Protein AF-A0AAW2WI95-F1 (afdb_monomer_lite)

Structure (mmCIF, N/CA/C/O backbone):
data_AF-A0AAW2WI95-F1
#
_entry.id   AF-A0AAW2WI95-F1
#
loop_
_atom_site.group_PDB
_atom_site.id
_atom_site.type_symbol
_atom_site.label_atom_id
_atom_site.label_alt_id
_atom_site.label_comp_id
_atom_site.label_asym_id
_atom_site.label_entity_id
_atom_site.label_seq_id
_atom_site.pdbx_PDB_ins_code
_atom_site.Cartn_x
_atom_site.Cartn_y
_atom_site.Cartn_z
_atom_site.occupancy
_atom_site.B_iso_or_equiv
_atom_site.auth_seq_id
_atom_site.auth_comp_id
_atom_site.auth_asym_id
_atom_site.auth_atom_id
_atom_site.pdbx_PDB_model_num
ATOM 1 N N . MET A 1 1 ? -2.882 -1.668 29.369 1.00 32.38 1 MET A N 1
ATOM 2 C CA . MET A 1 1 ? -1.758 -2.508 28.907 1.00 32.38 1 MET A CA 1
ATOM 3 C C . MET A 1 1 ? -2.355 -3.511 27.935 1.00 32.38 1 MET A C 1
ATOM 5 O O . MET A 1 1 ? -3.294 -4.184 28.330 1.00 32.38 1 MET A O 1
ATOM 9 N N . ILE A 1 2 ? -1.960 -3.497 26.659 1.00 43.50 2 ILE A N 1
ATOM 10 C CA . ILE A 1 2 ? -2.462 -4.462 25.665 1.00 43.50 2 ILE A CA 1
ATOM 11 C C . ILE A 1 2 ? -1.456 -5.607 25.654 1.00 43.50 2 ILE A C 1
ATOM 13 O O . ILE A 1 2 ? -0.292 -5.379 25.341 1.00 43.50 2 ILE A O 1
ATOM 17 N N . GLU A 1 3 ? -1.892 -6.791 26.068 1.00 41.62 3 GLU A N 1
ATOM 18 C CA . GLU A 1 3 ? -1.074 -8.001 26.103 1.00 41.62 3 GLU A CA 1
ATOM 19 C C . GLU A 1 3 ? -0.708 -8.426 24.666 1.00 41.62 3 GLU A C 1
ATOM 21 O O . GLU A 1 3 ? -1.611 -8.684 23.862 1.00 41.62 3 GLU A O 1
ATOM 26 N N . PRO A 1 4 ? 0.585 -8.443 24.288 1.00 52.16 4 PRO A N 1
ATOM 27 C CA . PRO A 1 4 ? 1.002 -8.698 22.921 1.00 52.16 4 PRO A CA 1
ATOM 28 C C . PRO A 1 4 ? 1.594 -10.101 22.825 1.00 52.16 4 PRO A C 1
ATOM 30 O O . PRO A 1 4 ? 2.724 -10.317 23.255 1.00 52.16 4 PRO A O 1
ATOM 33 N N . SER A 1 5 ? 0.881 -11.077 22.268 1.00 53.88 5 SER A N 1
ATOM 34 C CA . SER A 1 5 ? 1.554 -12.363 22.025 1.00 53.88 5 SER A CA 1
ATOM 35 C C . SER A 1 5 ? 1.142 -13.126 20.777 1.00 53.88 5 SER A C 1
ATOM 37 O O . SER A 1 5 ? 2.001 -13.798 20.226 1.00 53.88 5 SER A O 1
ATOM 39 N N . GLN A 1 6 ? -0.077 -12.992 20.244 1.00 52.28 6 GLN A N 1
ATOM 40 C CA . GLN A 1 6 ? -0.472 -13.825 19.090 1.00 52.28 6 GLN A CA 1
ATOM 41 C C . GLN A 1 6 ? -0.973 -13.014 17.884 1.00 52.28 6 GLN A C 1
ATOM 43 O O . GLN A 1 6 ? -0.555 -13.246 16.752 1.00 52.28 6 GLN A O 1
ATOM 48 N N . THR A 1 7 ? -1.799 -11.990 18.104 1.00 54.66 7 THR A N 1
ATOM 49 C CA . THR A 1 7 ? -2.409 -11.198 17.020 1.00 54.66 7 THR A CA 1
ATOM 50 C C . THR A 1 7 ? -1.489 -10.119 16.448 1.00 54.66 7 THR A C 1
ATOM 52 O O . THR A 1 7 ? -1.480 -9.912 15.235 1.00 54.66 7 THR A O 1
ATOM 55 N N . LEU A 1 8 ? -0.661 -9.475 17.279 1.00 54.88 8 LEU A N 1
ATOM 56 C CA . LEU A 1 8 ? 0.290 -8.446 16.828 1.00 54.88 8 LEU A CA 1
ATOM 57 C C . LEU A 1 8 ? 1.360 -9.020 15.899 1.00 54.88 8 LEU A C 1
ATOM 59 O O . LEU A 1 8 ? 1.574 -8.467 14.825 1.00 54.88 8 LEU A O 1
ATOM 63 N N . CYS A 1 9 ? 1.956 -10.163 16.258 1.00 59.47 9 CYS A N 1
ATOM 64 C CA . CYS A 1 9 ? 2.909 -10.833 15.378 1.00 59.47 9 CYS A CA 1
ATOM 65 C C . CYS A 1 9 ? 2.255 -11.193 14.047 1.00 59.47 9 CYS A C 1
ATOM 67 O O . CYS A 1 9 ? 2.836 -10.872 13.026 1.00 59.47 9 CYS A O 1
ATOM 69 N N . SER A 1 10 ? 1.044 -11.766 14.036 1.00 63.94 10 SER A N 1
ATOM 70 C CA . SER A 1 10 ? 0.380 -12.147 12.780 1.00 63.94 10 SER A CA 1
ATOM 71 C C . SER A 1 10 ? 0.085 -10.962 11.853 1.00 63.94 10 SER A C 1
ATOM 73 O O . SER A 1 10 ? 0.309 -11.060 10.653 1.00 63.94 10 SER A O 1
ATOM 75 N N . CYS A 1 11 ? -0.363 -9.822 12.391 1.00 61.75 11 CYS A N 1
ATOM 76 C CA . CYS A 1 11 ? -0.679 -8.651 11.575 1.00 61.75 11 CYS A CA 1
ATOM 77 C C . CYS A 1 11 ? 0.596 -7.994 11.035 1.00 61.75 11 CYS A C 1
ATOM 79 O O . CYS A 1 11 ? 0.669 -7.651 9.857 1.00 61.75 11 CYS A O 1
ATOM 81 N N . THR A 1 12 ? 1.616 -7.842 11.887 1.00 68.31 12 THR A N 1
ATOM 82 C CA . THR A 1 12 ? 2.891 -7.249 11.481 1.00 68.31 12 THR A CA 1
ATOM 83 C C . THR A 1 12 ? 3.643 -8.157 10.513 1.00 68.31 12 THR A C 1
ATOM 85 O O . THR A 1 12 ? 4.197 -7.652 9.543 1.00 68.31 12 THR A O 1
ATOM 88 N N . THR A 1 13 ? 3.636 -9.481 10.710 1.00 70.56 13 THR A N 1
ATOM 89 C CA . THR A 1 13 ? 4.288 -10.414 9.780 1.00 70.56 13 THR A CA 1
ATOM 90 C C . THR A 1 13 ? 3.564 -10.506 8.445 1.00 70.56 13 THR A C 1
ATOM 92 O O . THR A 1 13 ? 4.245 -10.651 7.436 1.00 70.56 13 THR A O 1
ATOM 95 N N . HIS A 1 14 ? 2.234 -10.370 8.399 1.00 66.25 14 HIS A N 1
ATOM 96 C CA . HIS A 1 14 ? 1.501 -10.329 7.131 1.00 66.25 14 HIS A CA 1
ATOM 97 C C . HIS A 1 14 ? 1.881 -9.090 6.313 1.00 66.25 14 HIS A C 1
ATOM 99 O O . HIS A 1 14 ? 2.321 -9.226 5.177 1.00 66.25 14 HIS A O 1
ATOM 105 N N . CYS A 1 15 ? 1.836 -7.898 6.924 1.00 66.88 15 CYS A N 1
ATOM 106 C CA . CYS A 1 15 ? 2.257 -6.668 6.249 1.00 66.88 15 CYS A CA 1
ATOM 107 C C . CYS A 1 15 ? 3.737 -6.706 5.850 1.00 66.88 15 CYS A C 1
ATOM 109 O O . CYS A 1 15 ? 4.087 -6.287 4.754 1.00 66.88 15 CYS A O 1
ATOM 111 N N . LEU A 1 16 ? 4.612 -7.222 6.722 1.00 69.00 16 LEU A N 1
ATOM 112 C CA . LEU A 1 16 ? 6.041 -7.322 6.431 1.00 69.00 16 LEU A CA 1
ATOM 113 C C . LEU A 1 16 ? 6.313 -8.277 5.266 1.00 69.00 16 LEU A C 1
ATOM 115 O O . LEU A 1 16 ? 7.171 -7.992 4.438 1.00 69.00 16 LEU A O 1
ATOM 119 N N . LYS A 1 17 ? 5.590 -9.400 5.198 1.00 67.44 17 LYS A N 1
ATOM 120 C CA . LYS A 1 17 ? 5.702 -10.355 4.098 1.00 67.44 17 LYS A CA 1
ATOM 121 C C . LYS A 1 17 ? 5.237 -9.719 2.785 1.00 67.44 17 LYS A C 1
ATOM 123 O O . LYS A 1 17 ? 5.945 -9.822 1.793 1.00 67.44 17 LYS A O 1
ATOM 128 N N . ASP A 1 18 ? 4.111 -9.015 2.789 1.00 64.31 18 ASP A N 1
ATOM 129 C CA . ASP A 1 18 ? 3.610 -8.358 1.579 1.00 64.31 18 ASP A CA 1
ATOM 130 C C . ASP A 1 18 ? 4.548 -7.229 1.114 1.00 64.31 18 ASP A C 1
ATOM 132 O O . ASP A 1 18 ? 4.829 -7.130 -0.076 1.00 64.31 18 ASP A O 1
ATOM 136 N N . CYS A 1 19 ? 5.135 -6.455 2.037 1.00 62.84 19 CYS A N 1
ATOM 137 C CA . CYS A 1 19 ? 6.131 -5.439 1.689 1.00 62.84 19 CYS A CA 1
ATOM 138 C C . CYS A 1 19 ? 7.443 -6.058 1.183 1.00 62.84 19 CYS A C 1
ATOM 140 O O . CYS A 1 19 ? 7.802 -5.855 0.029 1.00 62.84 19 CYS A O 1
ATOM 142 N N . ILE A 1 20 ? 8.150 -6.848 2.003 1.00 64.19 20 ILE A N 1
ATOM 143 C CA . ILE A 1 20 ? 9.507 -7.328 1.675 1.00 64.19 20 ILE A CA 1
ATOM 144 C C . ILE A 1 20 ? 9.513 -8.190 0.409 1.00 64.19 20 ILE A C 1
ATOM 146 O O . ILE A 1 20 ? 10.412 -8.055 -0.417 1.00 64.19 20 ILE A O 1
ATOM 150 N N . PHE A 1 21 ? 8.529 -9.075 0.226 1.00 56.62 21 PHE A N 1
ATOM 151 C CA . PHE A 1 21 ? 8.545 -9.984 -0.922 1.00 56.62 21 PHE A CA 1
ATOM 152 C C . PHE A 1 21 ? 8.163 -9.299 -2.243 1.00 56.62 21 PHE A C 1
ATOM 154 O O . PHE A 1 21 ? 8.578 -9.785 -3.293 1.00 56.62 21 PHE A O 1
ATOM 161 N N . GLN A 1 22 ? 7.438 -8.172 -2.219 1.00 53.47 22 GLN A N 1
ATOM 162 C CA . GLN A 1 22 ? 7.204 -7.366 -3.424 1.00 53.47 22 GLN A CA 1
ATOM 163 C C . GLN A 1 22 ? 8.439 -6.561 -3.848 1.00 53.47 22 GLN A C 1
ATOM 165 O O . GLN A 1 22 ? 8.647 -6.353 -5.047 1.00 53.47 22 GLN A O 1
ATOM 170 N N . GLU A 1 23 ? 9.276 -6.134 -2.898 1.00 51.09 23 GLU A N 1
ATOM 171 C CA . GLU A 1 23 ? 10.476 -5.339 -3.202 1.00 51.09 23 GLU A CA 1
ATOM 172 C C . GLU A 1 23 ? 11.574 -6.201 -3.840 1.00 51.09 23 GLU A C 1
ATOM 174 O O . GLU A 1 23 ? 12.239 -5.762 -4.772 1.00 51.09 23 GLU A O 1
ATOM 179 N N . VAL A 1 24 ? 11.694 -7.471 -3.430 1.00 50.50 24 VAL A N 1
ATOM 180 C CA . VAL A 1 24 ? 12.676 -8.423 -3.993 1.00 50.50 24 VAL A CA 1
ATOM 181 C C . VAL A 1 24 ? 12.418 -8.732 -5.480 1.00 50.50 24 VAL A C 1
ATOM 183 O O . VAL A 1 24 ? 13.314 -9.216 -6.163 1.00 50.50 24 VAL A O 1
ATOM 186 N N . GLN A 1 25 ? 11.223 -8.443 -6.013 1.00 50.69 25 GLN A N 1
ATOM 187 C CA . GLN A 1 25 ? 10.907 -8.640 -7.437 1.00 50.69 25 GLN A CA 1
ATOM 188 C C . GLN A 1 25 ? 11.078 -7.387 -8.314 1.00 50.69 25 GLN A C 1
ATOM 190 O O . GLN A 1 25 ? 10.971 -7.505 -9.534 1.00 50.69 25 GLN A O 1
ATOM 195 N N . ASN A 1 26 ? 11.340 -6.204 -7.744 1.00 52.06 26 ASN A N 1
ATOM 196 C CA . ASN A 1 26 ? 11.629 -4.989 -8.518 1.00 52.06 26 ASN A CA 1
ATOM 197 C C . ASN A 1 26 ? 13.139 -4.724 -8.511 1.00 52.06 26 ASN A C 1
ATOM 199 O O . ASN A 1 26 ? 13.656 -3.902 -7.761 1.00 52.06 26 ASN A O 1
ATOM 203 N N . ASP A 1 27 ? 13.833 -5.487 -9.349 1.00 45.53 27 ASP A N 1
ATOM 204 C CA . ASP A 1 27 ? 15.268 -5.396 -9.596 1.00 45.53 27 ASP A CA 1
ATOM 205 C C . ASP A 1 27 ? 15.624 -4.038 -10.246 1.00 45.53 27 ASP A C 1
ATOM 207 O O . ASP A 1 27 ? 15.224 -3.734 -11.370 1.00 45.53 27 ASP A O 1
ATOM 211 N N . LEU A 1 28 ? 16.315 -3.203 -9.467 1.00 52.25 28 LEU A N 1
ATOM 212 C CA . LEU A 1 28 ? 17.373 -2.251 -9.835 1.00 52.25 28 LEU A CA 1
ATOM 213 C C . LEU A 1 28 ? 17.376 -1.719 -11.290 1.00 52.25 28 LEU A C 1
ATOM 215 O O . LEU A 1 28 ? 18.054 -2.245 -12.172 1.00 52.25 28 LEU A O 1
ATOM 219 N N . HIS A 1 29 ? 16.719 -0.579 -11.513 1.00 51.50 29 HIS A N 1
ATOM 220 C CA . HIS A 1 29 ? 16.982 0.312 -12.651 1.00 51.50 29 HIS A CA 1
ATOM 221 C C . HIS A 1 29 ? 16.795 1.760 -12.177 1.00 51.50 29 HIS A C 1
ATOM 223 O O . HIS A 1 29 ? 15.834 2.041 -11.478 1.00 51.50 29 HIS A O 1
ATOM 2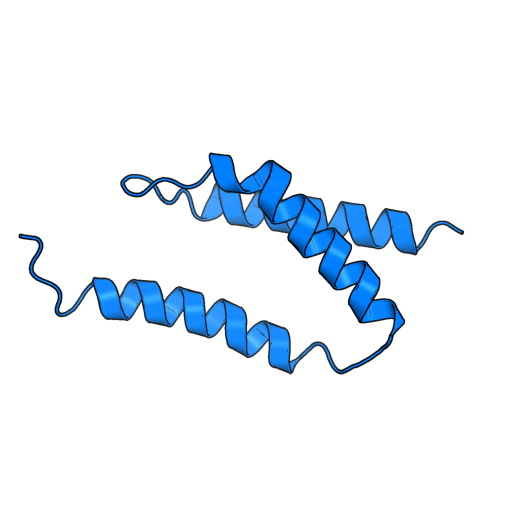29 N N . GLU A 1 30 ? 17.659 2.696 -12.558 1.00 51.09 30 GLU A N 1
ATOM 230 C CA . GLU A 1 30 ? 17.610 4.113 -12.123 1.00 51.09 30 GLU A CA 1
ATOM 231 C C . GLU A 1 30 ? 16.263 4.814 -12.452 1.00 51.09 30 GLU A C 1
ATOM 233 O O . GLU A 1 30 ? 15.825 5.748 -11.780 1.00 51.09 30 GLU A O 1
ATOM 238 N N . ASP A 1 31 ? 15.547 4.295 -13.455 1.00 56.97 31 ASP A N 1
ATOM 239 C CA . ASP A 1 31 ? 14.182 4.688 -13.827 1.00 56.97 31 ASP A CA 1
ATOM 240 C C . ASP A 1 31 ? 13.111 4.208 -12.823 1.00 56.97 31 ASP A C 1
ATOM 242 O O . ASP A 1 31 ? 12.095 4.863 -12.573 1.00 56.97 31 ASP A O 1
ATOM 246 N N . SER A 1 32 ? 13.382 3.068 -12.183 1.00 65.19 32 SER A N 1
ATOM 247 C CA . SER A 1 32 ? 12.580 2.492 -11.104 1.00 65.19 32 SER A CA 1
ATOM 248 C C . SER A 1 32 ? 12.623 3.357 -9.850 1.00 65.19 32 SER A C 1
ATOM 250 O O . SER A 1 32 ? 11.617 3.427 -9.148 1.00 65.19 32 SER A O 1
ATOM 252 N N . ASP A 1 33 ? 13.728 4.056 -9.576 1.00 70.50 33 ASP A N 1
ATOM 253 C CA . ASP A 1 33 ? 13.860 4.859 -8.357 1.00 70.50 33 ASP A CA 1
ATOM 254 C C . ASP A 1 33 ? 12.895 6.047 -8.373 1.00 70.50 33 ASP A C 1
ATOM 256 O O . ASP A 1 33 ? 12.112 6.227 -7.440 1.00 70.50 33 ASP A O 1
ATOM 260 N N . ASN A 1 34 ? 12.851 6.819 -9.464 1.00 80.56 34 ASN A N 1
ATOM 261 C CA . ASN A 1 34 ? 11.901 7.930 -9.598 1.00 80.56 34 ASN A CA 1
ATOM 262 C C . ASN A 1 34 ? 10.442 7.445 -9.573 1.00 80.56 34 ASN A C 1
ATOM 264 O O . ASN A 1 34 ? 9.577 8.071 -8.948 1.00 80.56 34 ASN A O 1
ATOM 268 N N . LEU A 1 35 ? 10.160 6.303 -10.207 1.00 82.19 35 LEU A N 1
ATOM 269 C CA . LEU A 1 35 ? 8.842 5.680 -10.163 1.00 82.19 35 LEU A CA 1
ATOM 270 C C . LEU A 1 35 ? 8.475 5.221 -8.741 1.00 82.19 35 LEU A C 1
ATOM 272 O O . LEU A 1 35 ? 7.332 5.408 -8.311 1.00 82.19 35 LEU A O 1
ATOM 276 N N . ALA A 1 36 ? 9.427 4.663 -7.994 1.00 82.69 36 ALA A N 1
ATOM 277 C CA . ALA A 1 36 ? 9.262 4.262 -6.603 1.00 82.69 36 ALA A CA 1
ATOM 278 C C . ALA A 1 36 ? 9.021 5.479 -5.702 1.00 82.69 36 ALA A C 1
ATOM 280 O O . ALA A 1 36 ? 8.063 5.476 -4.928 1.00 82.69 36 ALA A O 1
ATOM 281 N N . PHE A 1 37 ? 9.786 6.562 -5.864 1.00 85.38 37 PHE A N 1
ATOM 282 C CA . PHE A 1 37 ? 9.565 7.814 -5.136 1.00 85.38 37 PHE A CA 1
ATOM 283 C C . PHE A 1 37 ? 8.199 8.427 -5.444 1.00 85.38 37 PHE A C 1
ATOM 285 O O . PHE A 1 37 ? 7.517 8.879 -4.524 1.00 85.38 37 PHE A O 1
ATOM 292 N N . CYS A 1 38 ? 7.748 8.395 -6.703 1.00 88.56 38 CYS A N 1
ATOM 293 C CA . CYS A 1 38 ? 6.404 8.848 -7.057 1.00 88.56 38 CYS A CA 1
ATOM 294 C C . CYS A 1 38 ? 5.329 8.018 -6.342 1.00 88.56 38 CYS A C 1
ATOM 296 O O . CYS A 1 38 ? 4.413 8.579 -5.732 1.00 88.56 38 CYS A O 1
ATOM 298 N N . LYS A 1 39 ? 5.447 6.683 -6.383 1.00 88.75 39 LYS A N 1
ATOM 299 C CA . LYS A 1 39 ? 4.505 5.766 -5.724 1.00 88.75 39 LYS A CA 1
ATOM 300 C C . LYS A 1 39 ? 4.460 6.009 -4.216 1.00 88.75 39 LYS A C 1
ATOM 302 O O . LYS A 1 39 ? 3.374 6.199 -3.668 1.00 88.75 39 LYS A O 1
ATOM 307 N N . LEU A 1 40 ? 5.626 6.065 -3.571 1.00 88.69 40 LEU A N 1
ATOM 308 C CA . LEU A 1 40 ? 5.771 6.290 -2.133 1.00 88.69 40 LEU A CA 1
ATOM 309 C C . LEU A 1 40 ? 5.243 7.664 -1.714 1.00 88.69 40 LEU A C 1
ATOM 311 O O . LEU A 1 40 ? 4.447 7.753 -0.781 1.00 88.69 40 LEU A O 1
ATOM 315 N N . GLY A 1 41 ? 5.628 8.726 -2.424 1.00 88.06 41 GLY A N 1
ATOM 316 C CA . GLY A 1 41 ? 5.172 10.086 -2.147 1.00 88.06 41 GLY A CA 1
ATOM 317 C C . GLY A 1 41 ? 3.656 10.219 -2.281 1.00 88.06 41 GLY A C 1
ATOM 318 O O . GLY A 1 41 ? 2.996 10.742 -1.385 1.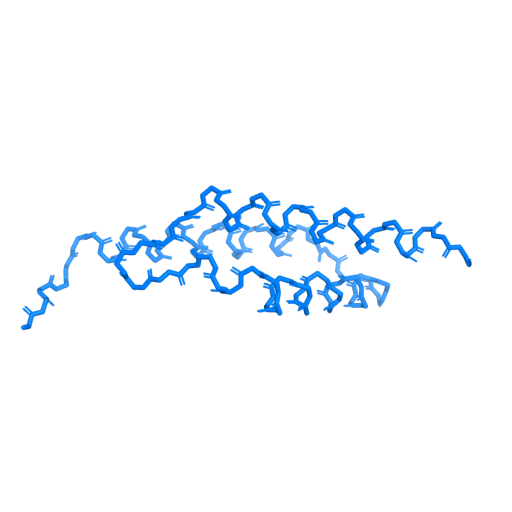00 88.06 41 GLY A O 1
ATOM 319 N N . CYS A 1 42 ? 3.082 9.669 -3.354 1.00 92.94 42 CYS A N 1
ATOM 320 C CA . CYS A 1 42 ? 1.635 9.653 -3.550 1.00 92.94 42 CYS A CA 1
ATOM 321 C C . CYS A 1 42 ? 0.920 8.887 -2.429 1.00 92.94 42 CYS A C 1
ATOM 323 O O . CYS A 1 42 ? -0.018 9.415 -1.830 1.00 92.94 42 CYS A O 1
ATOM 325 N N . ALA A 1 43 ? 1.385 7.677 -2.102 1.00 90.81 43 ALA A N 1
ATOM 326 C CA . ALA A 1 43 ? 0.775 6.857 -1.063 1.00 90.81 43 ALA A CA 1
ATOM 327 C C . ALA A 1 43 ? 0.830 7.542 0.310 1.00 90.81 43 ALA A C 1
ATOM 329 O O . ALA A 1 43 ? -0.175 7.607 1.021 1.00 90.81 43 ALA A O 1
ATOM 330 N N . PHE A 1 44 ? 1.979 8.114 0.667 1.00 89.38 44 PHE A N 1
ATOM 331 C CA . PHE A 1 44 ? 2.152 8.801 1.939 1.00 89.38 44 PHE A CA 1
ATOM 332 C C . PHE A 1 44 ? 1.266 10.048 2.046 1.00 89.38 44 PHE A C 1
ATOM 334 O O . PHE A 1 44 ? 0.592 10.242 3.059 1.00 89.38 44 PHE A O 1
ATOM 341 N N . SER A 1 45 ? 1.208 10.872 0.997 1.00 90.62 45 SER A N 1
ATOM 342 C CA . SER A 1 45 ? 0.416 12.105 1.010 1.00 90.62 45 SER A CA 1
ATOM 343 C C . SER A 1 45 ? -1.091 11.865 0.901 1.00 90.62 45 SER A C 1
ATOM 345 O O . SER A 1 45 ? -1.857 12.593 1.527 1.00 90.62 45 SER A O 1
ATOM 347 N N . MET A 1 46 ? -1.534 10.877 0.118 1.00 91.75 46 MET A N 1
ATOM 348 C CA . MET A 1 46 ? -2.958 10.688 -0.194 1.00 91.75 46 MET A CA 1
ATOM 349 C C . MET A 1 46 ? -3.622 9.551 0.585 1.00 91.75 46 MET A C 1
ATOM 351 O O . MET A 1 46 ? -4.809 9.647 0.891 1.00 91.75 46 MET A O 1
ATOM 355 N N . CYS A 1 47 ? -2.892 8.482 0.910 1.00 91.62 47 CYS A N 1
ATOM 356 C CA . CYS A 1 47 ? -3.478 7.265 1.479 1.00 91.62 47 CYS A CA 1
ATOM 357 C C . CYS A 1 47 ? -3.313 7.159 3.002 1.00 91.62 47 CYS A C 1
ATOM 359 O O . CYS A 1 47 ? -4.066 6.422 3.641 1.00 91.62 47 CYS A O 1
ATOM 361 N N . SER A 1 48 ? -2.370 7.895 3.607 1.00 87.12 48 SER A N 1
ATOM 362 C CA . SER A 1 48 ? -2.084 7.827 5.052 1.00 87.12 48 SER A CA 1
ATOM 363 C C . SER A 1 48 ? -3.304 8.124 5.930 1.00 87.12 48 SER A C 1
ATOM 365 O O . SER A 1 48 ? -3.492 7.483 6.961 1.00 87.12 48 SER A O 1
ATOM 367 N N . GLY A 1 49 ? -4.184 9.027 5.487 1.00 89.31 49 GLY A N 1
ATOM 368 C CA . GLY A 1 49 ? -5.422 9.377 6.188 1.00 89.31 49 GLY A CA 1
ATOM 369 C C . GLY A 1 49 ? -6.495 8.282 6.197 1.00 89.31 49 GLY A C 1
ATOM 370 O O . GLY A 1 49 ? -7.459 8.386 6.954 1.00 89.31 49 GLY A O 1
ATOM 371 N N . PHE A 1 50 ? -6.355 7.227 5.387 1.00 88.69 50 PHE A N 1
ATOM 372 C CA . PHE A 1 50 ? -7.311 6.118 5.377 1.00 88.69 50 PHE A CA 1
ATOM 373 C C . PHE A 1 50 ? -7.073 5.111 6.498 1.00 88.69 50 PHE A C 1
ATOM 375 O O . PHE A 1 50 ? -8.021 4.426 6.879 1.00 88.69 50 PHE A O 1
ATOM 382 N N . SER A 1 51 ? -5.863 5.044 7.055 1.00 84.38 51 SER A N 1
ATOM 383 C CA . SER A 1 51 ? -5.520 4.102 8.120 1.00 84.38 51 SER A CA 1
ATOM 384 C C . SER A 1 51 ? -5.511 4.779 9.487 1.00 84.38 51 SER A C 1
ATOM 386 O O . SER A 1 51 ? -4.963 5.864 9.669 1.00 84.38 51 SER A O 1
ATOM 388 N N . SER A 1 52 ? -6.097 4.121 10.486 1.00 85.88 52 SER A N 1
ATOM 389 C CA . SER A 1 52 ? -6.014 4.538 11.883 1.00 85.88 52 SER A CA 1
ATOM 390 C C . SER A 1 52 ? -5.669 3.360 12.793 1.00 85.88 52 SER A C 1
ATOM 392 O O . SER A 1 52 ? -5.882 2.199 12.446 1.00 85.88 52 SER A O 1
ATOM 394 N N . LYS A 1 53 ? -5.213 3.652 14.020 1.00 78.56 53 LYS A N 1
ATOM 395 C CA . LYS A 1 53 ? -4.875 2.620 15.022 1.00 78.56 53 LYS A CA 1
ATOM 396 C C . LYS A 1 53 ? -6.025 1.656 15.331 1.00 78.56 53 LYS A C 1
ATOM 398 O O . LYS A 1 53 ? -5.776 0.530 15.743 1.00 78.56 53 LYS A O 1
ATOM 403 N N . ARG A 1 54 ? -7.273 2.117 15.221 1.00 82.50 54 ARG A N 1
ATOM 404 C CA . ARG A 1 54 ? -8.476 1.323 15.532 1.00 82.50 54 ARG A CA 1
ATOM 405 C C . ARG A 1 54 ? -9.114 0.737 14.274 1.00 82.50 54 ARG A C 1
ATOM 407 O O . ARG A 1 54 ? -9.798 -0.273 14.362 1.00 82.50 54 ARG A O 1
ATOM 414 N N . THR A 1 55 ? -8.907 1.385 13.132 1.00 83.50 55 THR A N 1
ATOM 415 C CA . THR A 1 55 ? -9.504 1.039 11.841 1.00 83.50 55 THR A CA 1
ATOM 416 C C . THR A 1 55 ? -8.435 1.139 10.753 1.00 83.50 55 THR A C 1
ATOM 418 O O . THR A 1 55 ? -8.278 2.188 10.128 1.00 83.50 55 THR A O 1
ATOM 421 N N . PRO A 1 56 ? -7.664 0.064 10.524 1.00 79.50 56 PRO A N 1
ATOM 422 C CA . PRO A 1 56 ? -6.589 0.081 9.536 1.00 79.50 56 PRO A CA 1
ATOM 423 C C . PRO A 1 56 ? -7.091 0.205 8.086 1.00 79.50 56 PRO A C 1
ATOM 425 O O . PRO A 1 56 ? -6.317 0.608 7.226 1.00 79.50 56 PRO A O 1
ATOM 428 N N . ASN A 1 57 ? -8.372 -0.100 7.814 1.00 86.81 57 ASN A N 1
ATOM 429 C CA . ASN A 1 57 ? -9.034 0.050 6.507 1.00 86.81 57 ASN A CA 1
ATOM 430 C C . ASN A 1 57 ? -8.196 -0.472 5.322 1.00 86.81 57 ASN A C 1
ATOM 432 O O . ASN A 1 57 ? -8.059 0.220 4.312 1.00 86.81 57 ASN A O 1
ATOM 436 N N . GLY A 1 58 ? -7.652 -1.689 5.451 1.00 84.38 58 GLY A N 1
ATOM 437 C CA . GLY A 1 58 ? -6.698 -2.269 4.498 1.00 84.38 58 GLY A CA 1
ATOM 438 C C . GLY 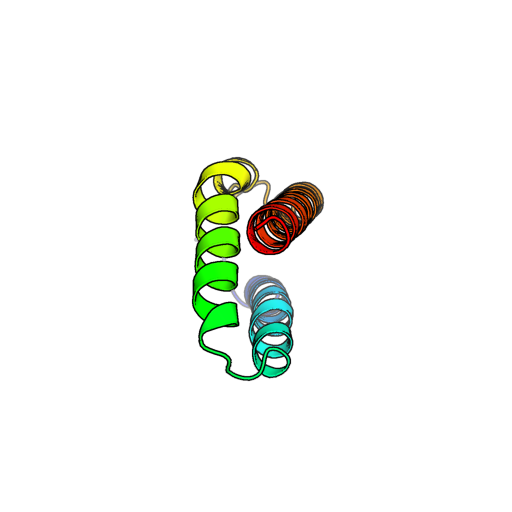A 1 58 ? -7.135 -2.156 3.036 1.00 84.38 58 GLY A C 1
ATOM 439 O O . GLY A 1 58 ? -6.372 -1.652 2.228 1.00 84.38 58 GLY A O 1
ATOM 440 N N . GLU A 1 59 ? -8.388 -2.488 2.715 1.00 88.44 59 GLU A N 1
ATOM 441 C CA . GLU A 1 59 ? -8.920 -2.405 1.342 1.00 88.44 59 GLU A CA 1
ATOM 442 C C . GLU A 1 59 ? -8.897 -0.979 0.760 1.00 88.44 59 GLU A C 1
ATOM 444 O O . GLU A 1 59 ? -8.625 -0.784 -0.423 1.00 88.44 59 GLU A O 1
ATOM 449 N N . LYS A 1 60 ? -9.156 0.048 1.584 1.00 89.25 60 LYS A N 1
ATOM 450 C CA . LYS A 1 60 ? -9.104 1.452 1.137 1.00 89.25 60 LYS A CA 1
ATOM 451 C C . LYS A 1 60 ? -7.671 1.913 0.913 1.00 89.25 60 LYS A C 1
ATOM 453 O O . LYS A 1 60 ? -7.412 2.662 -0.027 1.00 89.25 60 LYS A O 1
ATOM 458 N N . VAL A 1 61 ? -6.762 1.492 1.790 1.00 88.19 61 VAL A N 1
ATOM 459 C CA . VAL A 1 61 ? -5.332 1.786 1.660 1.00 88.19 61 VAL A CA 1
ATOM 460 C C . VAL A 1 61 ? -4.785 1.113 0.401 1.00 88.19 61 VAL A C 1
ATOM 462 O O . VAL A 1 61 ? -4.161 1.790 -0.409 1.00 88.19 61 VAL A O 1
ATOM 465 N N . ASP A 1 62 ? -5.102 -0.163 0.190 1.00 87.00 62 ASP A N 1
ATOM 466 C CA . ASP A 1 62 ? -4.687 -0.948 -0.974 1.00 87.00 62 ASP A CA 1
ATOM 467 C C . ASP A 1 62 ? -5.193 -0.338 -2.293 1.00 87.00 62 ASP A C 1
ATOM 469 O O . ASP A 1 62 ? -4.401 -0.002 -3.177 1.00 87.00 62 ASP A O 1
ATOM 473 N N . GLY A 1 63 ? -6.494 -0.037 -2.387 1.00 91.00 63 GLY A N 1
ATOM 474 C CA . GLY A 1 63 ? -7.062 0.623 -3.568 1.00 91.00 63 GLY A CA 1
ATOM 475 C C . GLY A 1 63 ? -6.462 2.010 -3.846 1.00 91.00 63 GLY A C 1
ATOM 476 O O . GLY A 1 63 ? -6.272 2.401 -5.005 1.00 91.00 63 GLY A O 1
ATOM 477 N N . CYS A 1 64 ? -6.112 2.758 -2.795 1.00 93.12 64 CYS A N 1
ATOM 478 C CA . CYS A 1 64 ? -5.432 4.045 -2.926 1.00 93.12 64 CYS A CA 1
ATOM 479 C C . CYS A 1 64 ? -3.993 3.890 -3.447 1.00 93.12 64 CYS A C 1
ATOM 481 O O . CYS A 1 64 ? -3.607 4.584 -4.391 1.00 93.12 64 CYS A O 1
ATOM 483 N N . VAL A 1 65 ? -3.221 2.939 -2.908 1.00 89.38 65 VAL A N 1
ATOM 484 C CA . VAL A 1 65 ? -1.854 2.628 -3.367 1.00 89.38 65 VAL A CA 1
ATOM 485 C C . VAL A 1 65 ? -1.856 2.146 -4.823 1.00 89.38 65 VAL A C 1
ATOM 487 O O . VAL A 1 65 ? -1.025 2.588 -5.623 1.00 89.38 65 VAL A O 1
ATOM 490 N N . GLY A 1 66 ? -2.830 1.318 -5.211 1.00 88.88 66 GLY A N 1
ATOM 491 C CA . GLY A 1 66 ? -3.026 0.900 -6.602 1.00 88.88 66 GLY A CA 1
ATOM 492 C C . GLY A 1 66 ? -3.309 2.080 -7.542 1.00 88.88 66 GLY A C 1
ATOM 493 O O . GLY A 1 66 ? -2.742 2.172 -8.634 1.00 88.88 66 GLY A O 1
ATOM 494 N N . SER A 1 67 ? -4.119 3.045 -7.095 1.00 91.69 67 SER A N 1
ATOM 495 C CA . SER A 1 67 ? -4.397 4.277 -7.849 1.00 91.69 67 SER A CA 1
ATOM 496 C C . SER A 1 67 ? -3.146 5.149 -8.016 1.00 91.69 67 SER A C 1
ATOM 498 O O . SER A 1 67 ? -2.883 5.641 -9.116 1.00 91.69 67 SER A O 1
ATOM 500 N N . CYS A 1 68 ? -2.337 5.288 -6.961 1.00 89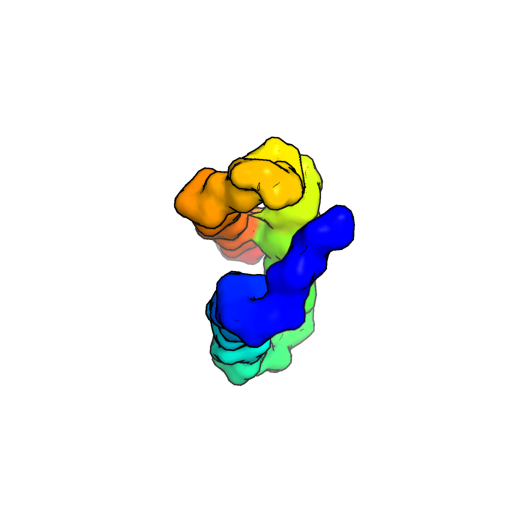.25 68 CYS A N 1
ATOM 501 C CA . CYS A 1 68 ? -1.042 5.970 -7.009 1.00 89.25 68 CYS A CA 1
ATOM 502 C C . CYS A 1 68 ? -0.073 5.299 -7.989 1.00 89.25 68 CYS A C 1
ATOM 504 O O . CYS A 1 68 ? 0.540 5.982 -8.810 1.00 89.25 68 CYS A O 1
ATOM 506 N N . SER A 1 69 ? 0.006 3.966 -7.972 1.00 86.31 69 SER A N 1
ATOM 507 C CA . SER A 1 69 ? 0.837 3.200 -8.906 1.00 86.31 69 SER A CA 1
ATOM 508 C C . SER A 1 69 ? 0.454 3.461 -10.358 1.00 86.31 69 SER A C 1
ATOM 510 O O . SER A 1 69 ? 1.313 3.819 -11.162 1.00 86.31 69 SER A O 1
ATOM 512 N N . ASN A 1 70 ? -0.838 3.388 -10.683 1.00 86.62 70 ASN A N 1
ATOM 513 C CA . ASN A 1 70 ? -1.324 3.679 -12.030 1.00 86.62 70 ASN A CA 1
ATOM 514 C C . ASN A 1 70 ? -1.068 5.129 -12.456 1.00 86.62 70 ASN A C 1
ATOM 516 O O . ASN A 1 70 ? -0.728 5.380 -13.612 1.00 86.62 70 ASN A O 1
ATOM 520 N N . LYS A 1 71 ? -1.229 6.094 -11.542 1.00 87.62 71 LYS A N 1
ATOM 521 C CA . LYS A 1 71 ? -0.973 7.511 -11.824 1.00 87.62 71 LYS A CA 1
ATOM 522 C C . LYS A 1 71 ? 0.502 7.756 -12.139 1.00 87.62 71 LYS A C 1
ATOM 524 O O . LYS A 1 71 ? 0.799 8.408 -13.133 1.00 87.62 71 LYS A O 1
ATOM 529 N N . CYS A 1 72 ? 1.402 7.203 -11.331 1.00 85.38 72 CYS A N 1
ATOM 530 C CA . CYS A 1 72 ? 2.841 7.363 -11.506 1.00 85.38 72 CYS A CA 1
ATOM 531 C C . CYS A 1 72 ? 3.349 6.697 -12.787 1.00 85.38 72 CYS A C 1
ATOM 533 O O . CYS A 1 72 ? 4.082 7.333 -13.533 1.00 85.38 72 CYS A O 1
ATOM 535 N N . ILE A 1 73 ? 2.894 5.478 -13.102 1.00 83.12 73 ILE A N 1
ATOM 536 C CA . ILE A 1 73 ? 3.262 4.796 -14.355 1.00 83.12 73 ILE A CA 1
ATOM 537 C C . ILE A 1 73 ? 2.807 5.613 -15.575 1.00 83.12 73 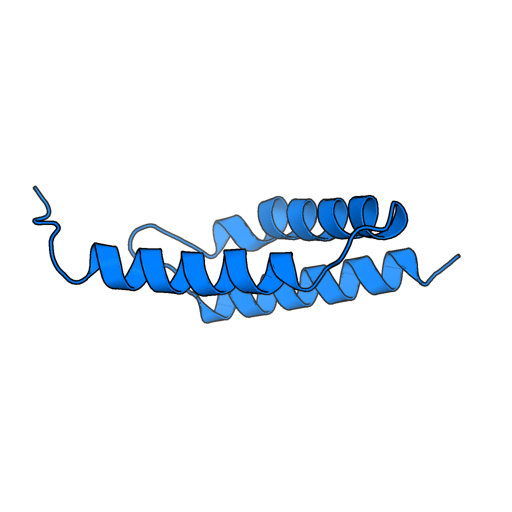ILE A C 1
ATOM 539 O O . ILE A 1 73 ? 3.572 5.791 -16.515 1.00 83.12 73 ILE A O 1
ATOM 543 N N . LYS A 1 74 ? 1.586 6.168 -15.557 1.00 75.56 74 LYS A N 1
ATOM 544 C CA . LYS A 1 74 ? 1.079 7.020 -16.650 1.00 75.56 74 LYS A CA 1
ATOM 545 C C . LYS A 1 74 ? 1.866 8.322 -16.815 1.00 75.56 74 LYS A C 1
ATOM 547 O O . LYS A 1 74 ? 2.094 8.736 -17.948 1.00 75.56 74 LYS A O 1
ATOM 552 N N . SER A 1 75 ? 2.260 8.954 -15.707 1.00 69.94 75 SER A N 1
ATOM 553 C CA . SER A 1 75 ? 3.108 10.152 -15.726 1.00 69.94 75 SER A CA 1
ATOM 554 C C . SER A 1 75 ? 4.498 9.871 -16.290 1.00 69.94 75 SER A C 1
ATOM 556 O O . SER A 1 75 ? 5.079 10.754 -16.899 1.00 69.94 75 SER A O 1
ATOM 558 N N . TYR A 1 76 ? 5.012 8.660 -16.083 1.00 66.25 76 TYR A N 1
ATOM 559 C CA . TYR A 1 76 ? 6.336 8.251 -16.543 1.00 66.25 76 TYR A CA 1
ATOM 560 C C . TYR A 1 76 ? 6.342 7.776 -18.006 1.00 66.25 76 TYR A C 1
ATOM 562 O O . TYR A 1 76 ? 7.304 7.978 -18.734 1.00 66.25 76 TYR A O 1
ATOM 570 N N . ALA A 1 77 ? 5.241 7.167 -18.458 1.00 63.59 77 ALA A N 1
ATOM 571 C CA . ALA A 1 77 ? 5.060 6.703 -19.835 1.00 63.59 77 ALA A CA 1
ATOM 572 C C . ALA A 1 77 ? 4.631 7.811 -20.820 1.00 63.59 77 ALA A C 1
ATOM 574 O O . ALA A 1 77 ? 4.498 7.544 -22.015 1.00 63.59 77 ALA A O 1
ATOM 575 N N . SER A 1 78 ? 4.367 9.026 -20.333 1.00 52.44 78 SER A N 1
ATOM 576 C CA . SER A 1 78 ? 4.077 10.190 -21.176 1.00 52.44 78 SER A CA 1
ATOM 577 C C . SER A 1 78 ? 5.360 11.024 -21.296 1.00 52.44 78 SER A C 1
ATOM 579 O O . SER A 1 78 ? 5.826 11.487 -20.256 1.00 52.44 78 SER A O 1
ATOM 581 N N . PRO A 1 79 ? 5.951 11.166 -22.500 1.00 50.38 79 PRO A N 1
ATOM 582 C CA . PRO A 1 79 ? 7.179 11.936 -22.703 1.00 50.38 79 PRO A CA 1
ATOM 583 C C . PRO A 1 79 ? 7.005 13.436 -22.438 1.00 50.38 79 PRO A C 1
ATOM 585 O O . PRO A 1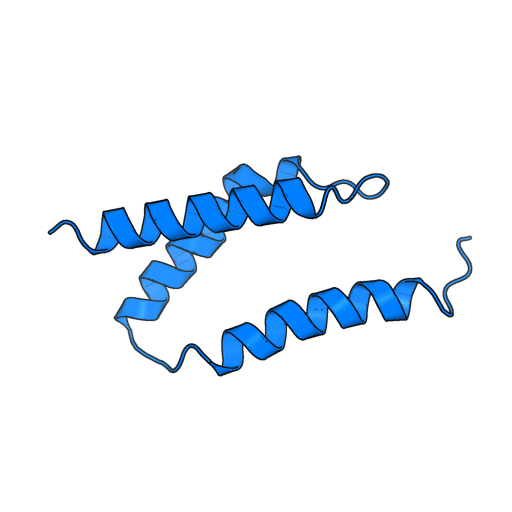 79 ? 5.863 13.942 -22.570 1.00 50.38 79 PRO A O 1
#

Foldseek 3Di:
DDDDDDVVCVVVVVVVCVVPVVVVPPDDDPLVVQLVCQLVVQLVVPLVVCQDPVRGVVVSSVVSSVVSNVVSVVVSPPD

Organism: Sesamum radiatum (NCBI:txid300843)

Sequence (79 aa):
MIEPSQTLCSCTTHCLKDCIFQEVQNDLHEDSDNLAFCKLGCAFSMCSGFSSKRTPNGEKVDGCVGSCSNKCIKSYASP

Secondary structure (DSSP, 8-state):
----SSHHHHHHHHHHHHHHHHHTTS---HHHHHHHHHHHHHIIIIIGGG--SS---HHHHHHHHHHHHHHHHHHHS--

pLDDT: mean 72.71, std 16.26, range [32.38, 93.12]

Radius of gyration: 15.26 Å; chains: 1; bounding box: 27×26×52 Å

InterPro domains:
  IPR038975 Thionin-like protein [PTHR36312] (1-74)